Protein AF-A0A964AK92-F1 (afdb_monomer)

Sequence (117 aa):
MATLPTWIVIADARRAFVYSTDMEELLHERDFEPADGAPERFAAQLAAALGKAEDDGALRRLVIAAKEPFLAVLQAAMPPHLRRRIARVMPEDLCAVPEHALLARVHQALDDGAAAA

Mean predicted aligned error: 7.6 Å

Structure (mmCIF, N/CA/C/O backbone):
data_AF-A0A964AK92-F1
#
_entry.id   AF-A0A964AK92-F1
#
loop_
_atom_site.group_PDB
_atom_site.id
_atom_site.type_symbol
_atom_site.label_atom_id
_atom_site.label_alt_id
_atom_site.label_comp_id
_atom_site.label_asym_id
_atom_site.label_entity_id
_atom_site.label_seq_id
_atom_site.pdbx_PDB_ins_code
_atom_site.Cartn_x
_atom_site.Cartn_y
_atom_site.Cartn_z
_atom_site.occupancy
_atom_site.B_iso_or_equiv
_atom_site.auth_seq_id
_atom_site.auth_comp_id
_atom_site.auth_asym_id
_atom_site.auth_atom_id
_atom_site.pdbx_PDB_model_num
ATOM 1 N N . MET A 1 1 ? -10.769 -14.163 18.011 1.00 44.59 1 MET A N 1
ATOM 2 C CA . MET A 1 1 ? -10.376 -12.742 18.142 1.00 44.59 1 MET A CA 1
ATOM 3 C C . MET A 1 1 ? -10.638 -12.107 16.793 1.00 44.59 1 MET A C 1
ATOM 5 O O . MET A 1 1 ? -10.160 -12.670 15.821 1.00 44.59 1 MET A O 1
ATOM 9 N N . ALA A 1 2 ? -11.442 -11.045 16.704 1.00 45.56 2 ALA A N 1
ATOM 10 C CA . ALA A 1 2 ? -11.669 -10.369 15.426 1.00 45.56 2 ALA A CA 1
ATOM 11 C C . ALA A 1 2 ? -10.333 -9.779 14.950 1.00 45.56 2 ALA A C 1
ATOM 13 O O . ALA A 1 2 ? -9.776 -8.890 15.598 1.00 45.56 2 ALA A O 1
ATOM 14 N N . THR A 1 3 ? -9.767 -10.353 13.892 1.00 55.94 3 THR A N 1
ATOM 15 C CA . THR A 1 3 ? -8.618 -9.796 13.181 1.00 55.94 3 THR A CA 1
ATOM 16 C C . THR A 1 3 ? -9.056 -8.466 12.587 1.00 55.94 3 THR A C 1
ATOM 18 O O . THR A 1 3 ? -9.989 -8.430 11.801 1.00 55.94 3 THR A O 1
ATOM 21 N N . LEU A 1 4 ? -8.436 -7.374 13.032 1.00 60.81 4 LEU A N 1
ATOM 22 C CA . LEU A 1 4 ? -8.734 -6.022 12.553 1.00 60.81 4 LEU A CA 1
ATOM 23 C C . LEU A 1 4 ? -8.391 -5.884 11.054 1.00 60.81 4 LEU A C 1
ATOM 25 O O . LEU A 1 4 ? -7.437 -6.535 10.608 1.00 60.81 4 LEU A O 1
ATOM 29 N N . PRO A 1 5 ? -9.063 -4.984 10.309 1.00 69.38 5 PRO A N 1
ATOM 30 C CA . PRO A 1 5 ? -8.814 -4.792 8.884 1.00 69.38 5 PRO A CA 1
ATOM 31 C C . PRO A 1 5 ? -7.380 -4.340 8.647 1.00 69.38 5 PRO A C 1
ATOM 33 O O . PRO A 1 5 ? -6.949 -3.274 9.109 1.00 69.38 5 PRO A O 1
ATOM 36 N N . THR A 1 6 ? -6.639 -5.143 7.894 1.00 74.12 6 THR A N 1
ATOM 37 C CA . THR A 1 6 ? -5.361 -4.745 7.318 1.00 74.12 6 THR A CA 1
ATOM 38 C C . THR A 1 6 ? -5.603 -4.406 5.861 1.00 74.12 6 THR A C 1
ATOM 40 O O . THR A 1 6 ? -6.195 -5.203 5.137 1.00 74.12 6 THR A O 1
ATOM 43 N N . TRP A 1 7 ? -5.158 -3.227 5.431 1.00 81.06 7 TRP A N 1
ATOM 44 C CA . TRP A 1 7 ? -5.144 -2.911 4.011 1.00 81.06 7 TRP A CA 1
ATOM 45 C C . TRP A 1 7 ? -3.769 -3.176 3.427 1.00 81.06 7 TRP A C 1
ATOM 47 O O . TRP A 1 7 ? -2.736 -2.860 4.027 1.00 81.06 7 TRP A O 1
ATOM 57 N N . ILE A 1 8 ? -3.777 -3.726 2.227 1.00 78.50 8 ILE A N 1
ATOM 58 C CA . ILE A 1 8 ? -2.604 -4.087 1.456 1.00 78.50 8 ILE A CA 1
ATOM 59 C C . ILE A 1 8 ? -2.639 -3.233 0.201 1.00 78.50 8 ILE A C 1
ATOM 61 O O . ILE A 1 8 ? -3.538 -3.362 -0.622 1.00 78.50 8 ILE A O 1
ATOM 65 N N . VAL A 1 9 ? -1.667 -2.347 0.069 1.00 81.06 9 VAL A N 1
ATOM 66 C CA . VAL A 1 9 ? -1.522 -1.467 -1.084 1.00 81.06 9 VAL A CA 1
ATOM 67 C C . VAL A 1 9 ? -0.368 -1.970 -1.916 1.00 81.06 9 VAL A C 1
ATOM 69 O O . VAL A 1 9 ? 0.756 -2.075 -1.429 1.00 81.06 9 VAL A O 1
ATOM 72 N N . ILE A 1 10 ? -0.646 -2.267 -3.174 1.00 81.00 10 ILE A N 1
ATOM 73 C CA . ILE A 1 10 ? 0.324 -2.793 -4.122 1.00 81.00 10 ILE A CA 1
ATOM 74 C C . ILE A 1 10 ? 0.356 -1.854 -5.296 1.00 81.00 10 ILE A C 1
ATOM 76 O O . ILE A 1 10 ? -0.617 -1.762 -6.029 1.00 81.00 10 ILE A O 1
ATOM 80 N N . ALA A 1 11 ? 1.441 -1.112 -5.440 1.00 78.25 11 ALA A N 1
ATOM 81 C CA . ALA A 1 11 ? 1.483 -0.018 -6.388 1.00 78.25 11 ALA A CA 1
ATOM 82 C C . ALA A 1 11 ? 2.809 0.035 -7.140 1.00 78.25 11 ALA A C 1
ATOM 84 O O . ALA A 1 11 ? 3.887 -0.155 -6.575 1.00 78.25 11 ALA A O 1
ATOM 85 N N . ASP A 1 12 ? 2.713 0.348 -8.424 1.00 77.12 12 ASP A N 1
ATOM 86 C CA . ASP A 1 12 ? 3.821 0.741 -9.277 1.00 77.12 12 ASP A CA 1
ATOM 87 C C . ASP A 1 12 ? 3.591 2.176 -9.801 1.00 77.12 12 ASP A C 1
ATOM 89 O O . ASP A 1 12 ? 2.657 2.867 -9.398 1.00 77.12 12 ASP A O 1
ATOM 93 N N . ALA A 1 13 ? 4.463 2.670 -10.682 1.00 70.12 13 ALA A N 1
ATOM 94 C CA . ALA A 1 13 ? 4.335 4.023 -11.234 1.00 70.12 13 ALA A CA 1
ATOM 95 C C . ALA A 1 13 ? 3.141 4.208 -12.204 1.00 70.12 13 ALA A C 1
ATOM 97 O O . ALA A 1 13 ? 2.931 5.309 -12.710 1.00 70.12 13 ALA A O 1
ATOM 98 N N . ARG A 1 14 ? 2.407 3.140 -12.522 1.00 73.62 14 ARG A N 1
ATOM 99 C CA . ARG A 1 14 ? 1.362 3.052 -13.552 1.00 73.62 14 ARG A CA 1
ATOM 100 C C . ARG A 1 14 ? 0.016 2.587 -13.002 1.00 73.62 14 ARG A C 1
ATOM 102 O O . ARG A 1 14 ? -0.994 2.907 -13.615 1.00 73.62 14 ARG A O 1
ATOM 109 N N . ARG A 1 15 ? 0.001 1.825 -11.910 1.00 76.75 15 ARG A N 1
ATOM 110 C CA . ARG A 1 15 ? -1.206 1.248 -11.311 1.00 76.75 15 ARG A CA 1
ATOM 111 C C . ARG A 1 15 ? -1.044 1.001 -9.822 1.00 76.75 15 ARG A C 1
ATOM 113 O O . ARG A 1 15 ? 0.067 0.836 -9.323 1.00 76.75 15 ARG A O 1
ATOM 120 N N . ALA A 1 16 ? -2.165 0.958 -9.116 1.00 77.25 16 ALA A N 1
ATOM 121 C CA . ALA A 1 16 ? -2.220 0.592 -7.712 1.00 77.25 16 ALA A CA 1
ATOM 122 C C . ALA A 1 16 ? -3.429 -0.302 -7.462 1.00 77.25 16 ALA A C 1
ATOM 124 O O . ALA A 1 16 ? -4.514 -0.012 -7.942 1.00 77.25 16 ALA A O 1
ATOM 125 N N . PHE A 1 17 ? -3.233 -1.345 -6.672 1.00 77.88 17 PHE A N 1
ATOM 126 C CA . PHE A 1 17 ? -4.250 -2.252 -6.175 1.00 77.88 17 PHE A CA 1
ATOM 127 C C . PHE A 1 17 ? -4.343 -2.093 -4.663 1.00 77.88 17 PHE A C 1
ATOM 129 O O . PHE A 1 17 ? -3.323 -1.967 -3.979 1.00 77.88 17 PHE A O 1
ATOM 136 N N . VAL A 1 18 ? -5.562 -2.085 -4.130 1.00 78.12 18 VAL A N 1
ATOM 137 C CA . VAL A 1 18 ? -5.807 -1.937 -2.696 1.00 78.12 18 VAL A CA 1
ATOM 138 C C . VAL A 1 18 ? -6.706 -3.071 -2.235 1.00 78.12 18 VAL A C 1
ATOM 140 O O . VAL A 1 18 ? -7.812 -3.243 -2.732 1.00 78.12 18 VAL A O 1
ATOM 143 N N . TYR A 1 19 ? -6.235 -3.838 -1.264 1.00 75.12 19 TYR A N 1
ATOM 144 C CA . TYR A 1 19 ? -6.930 -5.005 -0.738 1.00 75.12 19 TYR A CA 1
ATOM 145 C C . TYR A 1 19 ? -7.227 -4.804 0.741 1.00 75.12 19 TYR A C 1
ATOM 147 O O . TYR A 1 19 ? -6.403 -4.226 1.443 1.00 75.12 19 TYR A O 1
ATOM 155 N N . SER A 1 20 ? -8.377 -5.272 1.224 1.00 73.38 20 SER A N 1
ATOM 156 C CA . SER A 1 20 ? -8.759 -5.217 2.641 1.00 73.38 20 SER A CA 1
ATOM 157 C C . SER A 1 20 ? -8.987 -6.629 3.167 1.00 73.38 20 SER A C 1
ATOM 159 O O . SER A 1 20 ? -9.627 -7.437 2.502 1.00 73.38 20 SER A O 1
ATOM 161 N N . THR A 1 21 ? -8.470 -6.936 4.358 1.00 70.06 21 THR A N 1
ATOM 162 C CA . THR A 1 21 ? -8.603 -8.265 4.978 1.00 70.06 21 THR A CA 1
ATOM 163 C C . THR A 1 21 ? -9.799 -8.394 5.928 1.00 70.06 21 THR A C 1
ATOM 165 O O . THR A 1 21 ? -9.844 -9.347 6.707 1.00 70.06 21 THR A O 1
ATOM 168 N N . ASP A 1 22 ? -10.752 -7.453 5.923 1.00 60.94 22 ASP A N 1
ATOM 169 C CA . ASP A 1 22 ? -11.959 -7.573 6.750 1.00 60.94 22 ASP A CA 1
ATOM 170 C C . ASP A 1 22 ? -12.993 -8.494 6.078 1.00 60.94 22 ASP A C 1
ATOM 172 O O . ASP A 1 22 ? -13.749 -8.115 5.188 1.00 60.94 22 ASP A O 1
ATOM 176 N N . MET A 1 23 ? -13.002 -9.727 6.570 1.00 47.22 23 MET A N 1
ATOM 177 C CA . MET A 1 23 ? -14.078 -10.717 6.533 1.00 47.22 23 MET A CA 1
ATOM 178 C C . MET A 1 23 ? -14.367 -11.549 5.279 1.00 47.22 23 MET A C 1
ATOM 180 O O . MET A 1 23 ? -14.871 -12.642 5.505 1.00 47.22 23 MET A O 1
ATOM 184 N N . GLU A 1 24 ? -14.060 -11.186 4.029 1.00 45.75 24 GLU A N 1
ATOM 185 C CA . GLU A 1 24 ? -14.583 -12.023 2.916 1.00 45.75 24 GLU A CA 1
ATOM 186 C C . GLU A 1 24 ? -13.911 -11.848 1.536 1.00 45.75 24 GLU A C 1
ATOM 188 O O . GLU A 1 24 ? -14.601 -11.669 0.542 1.00 45.75 24 GLU A O 1
ATOM 193 N N . GLU A 1 25 ? -12.571 -11.898 1.445 1.00 45.91 25 GLU A N 1
ATOM 194 C CA . GLU A 1 25 ? -11.841 -12.037 0.155 1.00 45.91 25 GLU A CA 1
ATOM 195 C C . GLU A 1 25 ? -12.265 -11.057 -0.969 1.00 45.91 25 GLU A C 1
ATOM 197 O O . GLU A 1 25 ? -12.077 -11.325 -2.150 1.00 45.91 25 GLU A O 1
ATOM 202 N N . LEU A 1 26 ? -12.837 -9.896 -0.636 1.00 43.62 26 LEU A N 1
ATOM 203 C CA . LEU A 1 26 ? -13.278 -8.926 -1.633 1.00 43.62 26 LEU A CA 1
ATOM 204 C C . LEU A 1 26 ? -12.174 -7.905 -1.859 1.00 43.62 26 LEU A C 1
ATOM 206 O O . LEU A 1 26 ? -12.055 -6.881 -1.179 1.00 43.62 26 LEU A O 1
ATOM 210 N N . LEU A 1 27 ? -11.345 -8.217 -2.851 1.00 51.19 27 LEU A N 1
ATOM 211 C CA . LEU A 1 27 ? -10.401 -7.282 -3.429 1.00 51.19 27 LEU A CA 1
ATOM 212 C C . LEU A 1 27 ? -11.182 -6.159 -4.110 1.00 51.19 27 LEU A C 1
ATOM 214 O O . LEU A 1 27 ? -11.726 -6.315 -5.202 1.00 51.19 27 LEU A O 1
ATOM 218 N N . HIS A 1 28 ? -11.241 -4.997 -3.467 1.00 49.97 28 HIS A N 1
ATOM 219 C CA . HIS A 1 28 ? -11.663 -3.782 -4.147 1.00 49.97 28 HIS A CA 1
ATOM 220 C C . HIS A 1 28 ? -10.509 -3.274 -5.009 1.00 49.97 28 HIS A C 1
ATOM 222 O O . HIS A 1 28 ? -9.821 -2.315 -4.661 1.00 49.97 28 HIS A O 1
ATOM 228 N N . GLU A 1 29 ? -10.320 -3.927 -6.156 1.00 55.81 29 GLU A N 1
ATOM 229 C CA . GLU A 1 29 ? -9.491 -3.417 -7.240 1.00 55.81 29 GLU A CA 1
ATOM 230 C C . GLU A 1 29 ? -10.002 -2.023 -7.621 1.00 55.81 29 GLU A C 1
ATOM 232 O O . GLU A 1 29 ? -11.057 -1.841 -8.231 1.00 55.81 29 GLU A O 1
ATOM 237 N N . ARG A 1 30 ? -9.272 -1.002 -7.178 1.00 58.03 30 ARG A N 1
ATOM 238 C CA . ARG A 1 30 ? -9.384 0.341 -7.728 1.00 58.03 30 ARG A CA 1
ATOM 239 C C . ARG A 1 30 ? -8.143 0.547 -8.555 1.00 58.03 30 ARG A C 1
ATOM 241 O O . ARG A 1 30 ? -7.131 0.952 -8.001 1.00 58.03 30 ARG A O 1
ATOM 248 N N . ASP A 1 31 ? -8.244 0.283 -9.850 1.00 60.62 31 ASP A N 1
ATOM 249 C CA . ASP A 1 31 ? -7.226 0.724 -10.790 1.00 60.62 31 ASP A CA 1
ATOM 250 C C . ASP A 1 31 ? -7.133 2.245 -10.713 1.00 60.62 31 ASP A C 1
ATOM 252 O O . ASP A 1 31 ? -8.036 2.989 -11.105 1.00 60.62 31 ASP A O 1
ATOM 256 N N . PHE A 1 32 ? -6.032 2.714 -10.145 1.00 62.69 32 PHE A N 1
ATOM 257 C CA . PHE A 1 32 ? -5.632 4.094 -10.293 1.00 62.69 32 PHE A CA 1
ATOM 258 C C . PHE A 1 32 ? -4.657 4.135 -11.467 1.00 62.69 32 PHE A C 1
ATOM 260 O O . PHE A 1 32 ? -3.573 3.571 -11.374 1.00 62.69 32 PHE A O 1
ATOM 267 N N . GLU A 1 33 ? -5.006 4.824 -12.548 1.00 64.50 33 GLU A N 1
ATOM 268 C CA . GLU A 1 33 ? -4.058 5.144 -13.616 1.00 64.50 33 GLU A CA 1
ATOM 269 C C . GLU A 1 33 ? -3.557 6.587 -13.436 1.00 64.50 33 GLU A C 1
ATOM 271 O O . GLU A 1 33 ? -4.345 7.484 -13.108 1.00 64.50 33 GLU A O 1
ATOM 276 N N . PRO A 1 34 ? -2.257 6.867 -13.631 1.00 63.94 34 PRO A N 1
ATOM 277 C CA . PRO A 1 34 ? -1.748 8.224 -13.539 1.00 63.94 34 PRO A CA 1
ATOM 278 C C . PRO A 1 34 ? -2.308 9.052 -14.700 1.00 63.94 34 PRO A C 1
ATOM 280 O O . PRO A 1 34 ? -1.926 8.846 -15.849 1.00 63.94 34 PRO A O 1
ATOM 283 N N . ALA A 1 35 ? -3.155 10.037 -14.393 1.00 61.88 35 ALA A N 1
ATOM 284 C CA . ALA A 1 35 ? -3.796 10.893 -15.398 1.00 61.88 35 ALA A CA 1
ATOM 285 C C . ALA A 1 35 ? -2.807 11.569 -16.377 1.00 61.88 35 ALA A C 1
ATOM 287 O O . ALA A 1 35 ? -3.160 11.817 -17.523 1.00 61.88 35 ALA A O 1
ATOM 288 N N . ASP A 1 36 ? -1.565 11.819 -15.939 1.00 66.31 36 ASP A N 1
ATOM 289 C CA . ASP A 1 36 ? -0.516 12.486 -16.729 1.00 66.31 36 ASP A CA 1
ATOM 290 C C . ASP A 1 36 ? 0.827 11.724 -16.741 1.00 66.31 36 ASP A C 1
ATOM 292 O O . ASP A 1 36 ? 1.860 12.285 -17.104 1.00 66.31 36 ASP A O 1
ATOM 296 N N . GLY A 1 37 ? 0.869 10.475 -16.257 1.00 64.81 37 GLY A N 1
ATOM 297 C CA . GLY A 1 37 ? 2.129 9.733 -16.074 1.00 64.81 37 GLY A CA 1
ATOM 298 C C . GLY A 1 37 ? 3.065 10.281 -14.979 1.00 64.81 37 GLY A C 1
ATOM 299 O O . GLY A 1 37 ? 4.191 9.806 -14.853 1.00 64.81 37 GLY A O 1
ATOM 300 N N . ALA A 1 38 ? 2.620 11.267 -14.188 1.00 79.56 38 ALA A N 1
ATOM 301 C CA . ALA A 1 38 ? 3.401 11.867 -13.105 1.00 79.56 38 ALA A CA 1
ATOM 302 C C . ALA A 1 38 ? 3.291 11.039 -11.803 1.00 79.56 38 ALA A C 1
ATOM 304 O O . ALA A 1 38 ? 2.218 11.032 -11.179 1.00 79.56 38 ALA A O 1
ATOM 305 N N . PRO A 1 39 ? 4.371 10.371 -11.353 1.00 77.25 39 PRO A N 1
ATOM 306 C CA . PRO A 1 39 ? 4.338 9.497 -10.180 1.00 77.25 39 PRO A CA 1
ATOM 307 C C . PRO A 1 39 ? 4.013 10.249 -8.881 1.00 77.25 39 PRO A C 1
ATOM 309 O O . PRO A 1 39 ? 3.403 9.680 -7.982 1.00 77.25 39 PRO A O 1
ATOM 312 N N . GLU A 1 40 ? 4.343 11.536 -8.777 1.00 82.69 40 GLU A N 1
ATOM 313 C CA . GLU A 1 40 ? 4.056 12.366 -7.602 1.00 82.69 40 GLU A CA 1
ATOM 314 C C . GLU A 1 40 ? 2.562 12.644 -7.442 1.00 82.69 40 GLU A C 1
ATOM 316 O O . GLU A 1 40 ? 2.020 12.551 -6.340 1.00 82.69 40 GLU A O 1
ATOM 321 N N . ARG A 1 41 ? 1.872 12.957 -8.546 1.00 82.25 41 ARG A N 1
ATOM 322 C CA . ARG A 1 41 ? 0.414 13.159 -8.531 1.00 82.25 41 ARG A CA 1
ATOM 323 C C . ARG A 1 41 ? -0.297 11.860 -8.194 1.00 82.25 41 ARG A C 1
ATOM 325 O O . ARG A 1 41 ? -1.241 11.866 -7.408 1.00 82.25 41 ARG A O 1
ATOM 332 N N . PHE A 1 42 ? 0.189 10.763 -8.764 1.00 82.62 42 PHE A N 1
ATOM 333 C CA . PHE A 1 42 ? -0.333 9.434 -8.505 1.00 82.62 42 PHE A CA 1
ATOM 334 C C . PHE A 1 42 ? -0.203 9.045 -7.027 1.00 82.62 42 PHE A C 1
ATOM 336 O O . PHE A 1 42 ? -1.189 8.714 -6.370 1.00 82.62 42 PHE A O 1
ATOM 343 N N . ALA A 1 43 ? 0.998 9.204 -6.472 1.00 85.31 43 ALA A N 1
ATOM 344 C CA . ALA A 1 43 ? 1.277 9.010 -5.058 1.00 85.31 43 ALA A CA 1
ATOM 345 C C . ALA A 1 43 ? 0.383 9.872 -4.152 1.00 85.31 43 ALA A C 1
ATOM 347 O O . ALA A 1 43 ? -0.133 9.374 -3.153 1.00 85.31 43 ALA A O 1
ATOM 348 N N . ALA A 1 44 ? 0.164 11.143 -4.502 1.00 85.50 44 ALA A N 1
ATOM 349 C CA . ALA A 1 44 ? -0.702 12.040 -3.741 1.00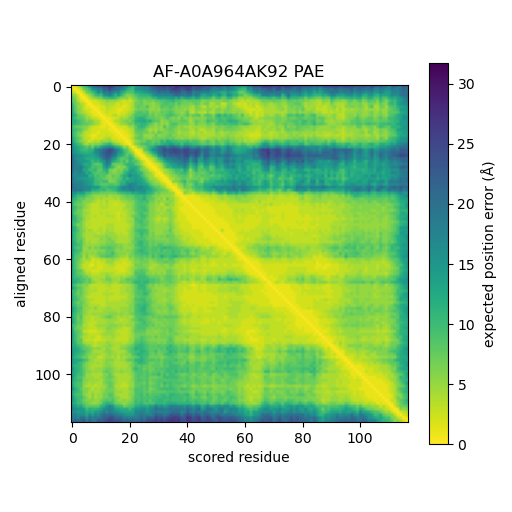 85.50 44 ALA A CA 1
ATOM 350 C C . ALA A 1 44 ? -2.175 11.603 -3.758 1.00 85.50 44 ALA A C 1
ATOM 352 O O . ALA A 1 44 ? -2.834 11.638 -2.719 1.00 85.50 44 ALA A O 1
ATOM 353 N N . GLN A 1 45 ? -2.691 11.156 -4.907 1.00 84.00 45 GLN A N 1
ATOM 354 C CA . GLN A 1 45 ? -4.057 10.633 -5.015 1.00 84.00 45 GLN A CA 1
ATOM 355 C C . GLN A 1 45 ? -4.241 9.360 -4.186 1.00 84.00 45 GLN A C 1
ATOM 357 O O . GLN A 1 45 ? -5.217 9.247 -3.440 1.00 84.00 45 GLN A O 1
ATOM 362 N N . LEU A 1 46 ? -3.280 8.435 -4.263 1.00 83.62 46 LEU A N 1
ATOM 363 C CA . LEU A 1 46 ? -3.296 7.204 -3.478 1.00 83.62 46 LEU A CA 1
ATOM 364 C C . LEU A 1 46 ? -3.220 7.503 -1.975 1.00 83.62 46 LEU A C 1
ATOM 366 O O . LEU A 1 46 ? -4.017 6.981 -1.198 1.00 83.62 46 LEU A O 1
ATOM 370 N N . ALA A 1 47 ? -2.324 8.402 -1.561 1.00 87.12 47 ALA A N 1
ATOM 371 C CA . ALA A 1 47 ? -2.211 8.837 -0.172 1.00 87.12 47 ALA A CA 1
ATOM 372 C C . ALA A 1 47 ? -3.507 9.482 0.348 1.00 87.12 47 ALA A C 1
ATOM 374 O O . ALA A 1 47 ? -3.910 9.206 1.476 1.00 87.12 47 ALA A O 1
ATOM 375 N N . ALA A 1 48 ? -4.186 10.294 -0.467 1.00 86.38 48 ALA A N 1
ATOM 376 C CA . ALA A 1 48 ? -5.465 10.900 -0.101 1.00 86.38 48 ALA A CA 1
ATOM 377 C C . ALA A 1 48 ? -6.585 9.856 0.049 1.00 86.38 48 ALA A C 1
ATOM 379 O O . ALA A 1 48 ? -7.376 9.935 0.989 1.00 86.38 48 ALA A O 1
ATOM 380 N N . ALA A 1 49 ? -6.641 8.858 -0.840 1.00 83.31 49 ALA A N 1
ATOM 381 C CA . ALA A 1 49 ? -7.607 7.765 -0.744 1.00 83.31 49 ALA A CA 1
ATOM 382 C C . ALA A 1 49 ? -7.400 6.927 0.529 1.00 83.31 49 ALA A C 1
ATOM 384 O O . ALA A 1 49 ? -8.368 6.595 1.212 1.00 83.31 49 ALA A O 1
ATOM 385 N N . LEU A 1 50 ? -6.142 6.636 0.874 1.00 84.19 50 LEU A N 1
ATOM 386 C CA . LEU A 1 50 ? -5.789 5.917 2.100 1.00 84.19 50 LEU A CA 1
ATOM 387 C C . LEU A 1 50 ? -6.069 6.739 3.360 1.00 84.19 50 LEU A C 1
ATOM 389 O O . LEU A 1 50 ? -6.576 6.191 4.332 1.00 84.19 50 LEU A O 1
ATOM 393 N N . GLY A 1 51 ? -5.787 8.044 3.332 1.00 84.25 51 GLY A N 1
ATOM 394 C CA . GLY A 1 51 ? -6.127 8.953 4.427 1.00 84.25 51 GLY A CA 1
ATOM 395 C C . GLY A 1 51 ? -7.632 8.979 4.689 1.00 84.25 51 GLY A C 1
ATOM 396 O O . GLY A 1 51 ? -8.055 8.813 5.825 1.00 84.25 51 GLY A O 1
ATOM 397 N N . LYS A 1 52 ? -8.449 9.050 3.631 1.00 84.12 52 LYS A N 1
ATOM 398 C CA . LYS A 1 52 ? -9.909 8.970 3.765 1.00 84.12 52 LYS A CA 1
ATOM 399 C C . LYS A 1 52 ? -10.370 7.647 4.389 1.00 84.12 52 LYS A C 1
ATOM 401 O O . LYS A 1 52 ? -11.229 7.656 5.260 1.00 84.12 52 LYS A O 1
ATOM 406 N N . ALA A 1 53 ? -9.782 6.522 3.981 1.00 79.88 53 ALA A N 1
ATOM 407 C CA . ALA A 1 53 ? -10.091 5.222 4.577 1.00 79.88 53 ALA A CA 1
ATOM 408 C C . ALA A 1 53 ? -9.668 5.123 6.056 1.00 79.88 53 ALA A C 1
ATOM 410 O O . ALA A 1 53 ? -10.328 4.439 6.840 1.00 79.88 53 ALA A O 1
ATOM 411 N N . GLU A 1 54 ? -8.582 5.795 6.450 1.00 83.19 54 GLU A N 1
ATOM 412 C CA . GLU A 1 54 ? -8.191 5.930 7.858 1.00 83.19 54 GLU A CA 1
ATOM 413 C C . GLU A 1 54 ? -9.200 6.761 8.647 1.00 83.19 54 GLU A C 1
ATOM 415 O O . GLU A 1 54 ? -9.632 6.326 9.716 1.00 83.19 54 GLU A O 1
ATOM 420 N N . ASP A 1 55 ? -9.604 7.911 8.110 1.00 83.25 55 ASP A N 1
ATOM 421 C CA . ASP A 1 55 ? -10.571 8.810 8.744 1.00 83.25 55 ASP A CA 1
ATOM 422 C C . ASP A 1 55 ? -11.939 8.133 8.934 1.00 83.25 55 ASP A C 1
ATOM 424 O O . ASP A 1 55 ? -12.567 8.282 9.983 1.00 83.25 55 ASP A O 1
ATOM 428 N N . ASP A 1 56 ? -12.358 7.315 7.963 1.00 80.69 56 ASP A N 1
ATOM 429 C CA . ASP A 1 56 ? -13.590 6.518 8.017 1.00 80.69 56 ASP A CA 1
ATOM 430 C C . ASP A 1 56 ? -13.478 5.307 8.977 1.00 80.69 56 ASP A C 1
ATOM 432 O O . ASP A 1 56 ? -14.440 4.563 9.176 1.00 80.69 56 ASP A O 1
ATOM 436 N N . GLY A 1 57 ? -12.306 5.081 9.586 1.00 76.69 57 GLY A N 1
ATOM 437 C CA . GLY A 1 57 ? -12.045 3.969 10.504 1.00 76.69 57 GLY A CA 1
ATOM 438 C C . GLY A 1 57 ? -11.917 2.601 9.825 1.00 76.69 57 GLY A C 1
ATOM 439 O O . GLY A 1 57 ? -11.802 1.589 10.519 1.00 76.69 57 GLY A O 1
ATOM 440 N N . ALA A 1 58 ? -11.902 2.564 8.491 1.00 75.50 58 ALA A N 1
ATOM 441 C CA . ALA A 1 58 ? -11.783 1.351 7.683 1.00 75.50 58 ALA A CA 1
ATOM 442 C C . ALA A 1 58 ? -10.331 0.851 7.564 1.00 75.50 58 ALA A C 1
ATOM 444 O O . ALA A 1 58 ? -10.103 -0.315 7.243 1.00 75.50 58 ALA A O 1
ATOM 445 N N . LEU A 1 59 ? -9.346 1.713 7.845 1.00 77.06 59 LEU A N 1
ATOM 446 C CA . LEU A 1 59 ? -7.917 1.398 7.820 1.00 77.06 59 LEU A CA 1
ATOM 447 C C . LEU A 1 59 ? -7.314 1.434 9.234 1.00 77.06 59 LEU A C 1
ATOM 449 O O . LEU A 1 59 ? -7.124 2.496 9.826 1.00 77.06 59 LEU A O 1
ATOM 453 N N . ARG A 1 60 ? -6.912 0.270 9.758 1.00 78.31 60 ARG A N 1
ATOM 454 C CA . ARG A 1 60 ? -6.169 0.163 11.032 1.00 78.31 60 ARG A CA 1
ATOM 455 C C . ARG A 1 60 ? -4.673 -0.056 10.838 1.00 78.31 60 ARG A C 1
ATOM 457 O O . ARG A 1 60 ? -3.875 0.425 11.648 1.00 78.31 60 ARG A O 1
ATOM 464 N N . ARG A 1 61 ? -4.307 -0.816 9.807 1.00 82.88 61 ARG A N 1
ATOM 465 C CA . ARG A 1 61 ? -2.938 -1.230 9.499 1.00 82.88 61 ARG A CA 1
ATOM 466 C C . ARG A 1 61 ? -2.725 -1.210 7.991 1.00 82.88 61 ARG A C 1
ATOM 468 O O . ARG A 1 61 ? -3.614 -1.614 7.249 1.00 82.88 61 ARG A O 1
ATOM 4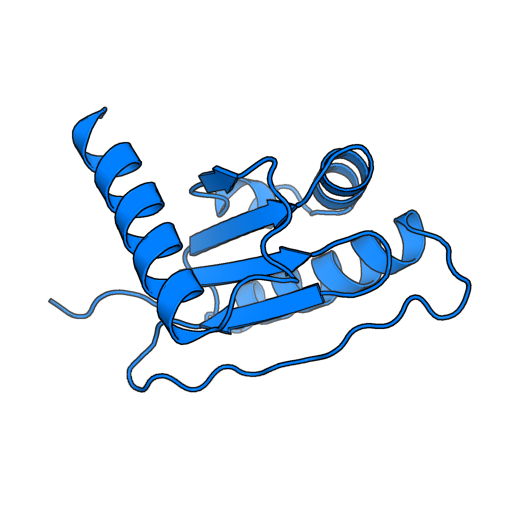75 N N . LEU A 1 62 ? -1.546 -0.769 7.570 1.00 85.19 62 LEU A N 1
ATOM 476 C CA . LEU A 1 62 ? -1.181 -0.617 6.170 1.00 85.19 62 LEU A CA 1
ATOM 477 C C . LEU A 1 62 ? 0.057 -1.459 5.837 1.00 85.19 62 LEU A C 1
ATOM 479 O O . LEU A 1 62 ? 1.077 -1.382 6.526 1.00 85.19 62 LEU A O 1
ATOM 483 N N . VAL A 1 63 ? -0.029 -2.247 4.772 1.00 86.06 63 VAL A N 1
ATOM 484 C CA . VAL A 1 63 ? 1.109 -2.914 4.129 1.00 86.06 63 VAL A CA 1
ATOM 485 C C . VAL A 1 63 ? 1.294 -2.288 2.757 1.00 86.06 63 VAL A C 1
ATOM 487 O O . VAL A 1 63 ? 0.324 -2.155 2.021 1.00 86.06 63 VAL A O 1
ATOM 490 N N . ILE A 1 64 ? 2.519 -1.892 2.415 1.00 87.94 64 ILE A N 1
ATOM 491 C CA . ILE A 1 64 ? 2.830 -1.288 1.114 1.00 87.94 64 ILE A CA 1
ATOM 492 C C . ILE A 1 64 ? 3.805 -2.192 0.371 1.00 87.94 64 ILE A C 1
ATOM 494 O O . ILE A 1 64 ? 4.902 -2.426 0.870 1.00 87.94 64 ILE A O 1
ATOM 498 N N . ALA A 1 65 ? 3.438 -2.641 -0.826 1.00 88.00 65 ALA A N 1
ATOM 499 C CA . ALA A 1 65 ? 4.337 -3.290 -1.770 1.00 88.00 65 ALA A CA 1
ATOM 500 C C . ALA A 1 65 ? 4.534 -2.394 -2.996 1.00 88.00 65 ALA A C 1
ATOM 502 O O . ALA A 1 65 ? 3.598 -2.161 -3.760 1.00 88.00 65 ALA A O 1
ATOM 503 N N . ALA A 1 66 ? 5.736 -1.846 -3.149 1.00 86.56 66 ALA A N 1
ATOM 504 C CA . ALA A 1 66 ? 6.070 -0.961 -4.256 1.00 86.56 66 ALA A CA 1
ATOM 505 C C . ALA A 1 66 ? 7.579 -0.948 -4.509 1.00 86.56 66 ALA A C 1
ATOM 507 O O . ALA A 1 66 ? 8.376 -0.947 -3.570 1.00 86.56 66 ALA A O 1
ATOM 508 N N . LYS A 1 67 ? 7.980 -0.858 -5.781 1.00 85.38 67 LYS A N 1
ATOM 509 C CA . LYS A 1 67 ? 9.385 -0.643 -6.160 1.00 85.38 67 LYS A CA 1
ATOM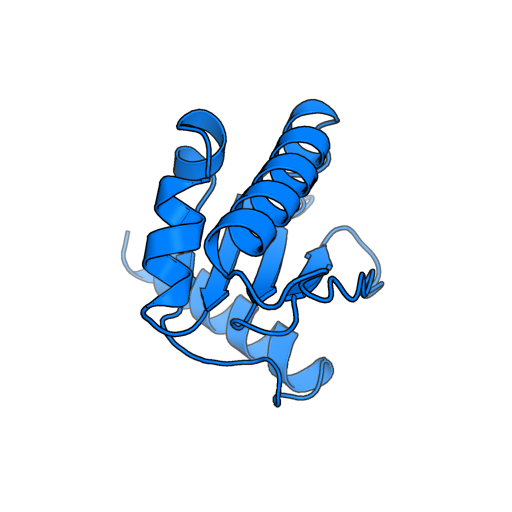 510 C C . LYS A 1 67 ? 9.820 0.806 -5.938 1.00 85.38 67 LYS A C 1
ATOM 512 O O . LYS A 1 67 ? 9.030 1.750 -6.025 1.00 85.38 67 LYS A O 1
ATOM 517 N N . GLU A 1 68 ? 11.118 0.993 -5.735 1.00 82.00 68 GLU A N 1
ATOM 518 C CA . GLU A 1 68 ? 11.753 2.300 -5.897 1.00 82.00 68 GLU A CA 1
ATOM 519 C C . GLU A 1 68 ? 11.769 2.726 -7.382 1.00 82.00 68 GLU A C 1
ATOM 521 O O . GLU A 1 68 ? 11.806 1.865 -8.265 1.00 82.00 68 GLU A O 1
ATOM 526 N N . PRO A 1 69 ? 11.730 4.037 -7.694 1.00 85.31 69 PRO A N 1
ATOM 527 C CA . PRO A 1 69 ? 11.677 5.178 -6.771 1.00 85.31 69 PRO A CA 1
ATOM 528 C C . PRO A 1 69 ? 10.262 5.503 -6.262 1.00 85.31 69 PRO A C 1
ATOM 530 O O . PRO A 1 69 ? 10.103 6.357 -5.392 1.00 85.31 69 PRO A O 1
ATOM 533 N N . PHE A 1 70 ? 9.229 4.834 -6.783 1.00 85.06 70 PHE A N 1
ATOM 534 C CA . PHE A 1 70 ? 7.832 5.165 -6.499 1.00 85.06 70 PHE A CA 1
ATOM 535 C C . PHE A 1 70 ? 7.484 5.067 -5.009 1.00 85.06 70 PHE A C 1
ATOM 537 O O . PHE A 1 70 ? 6.809 5.945 -4.477 1.00 85.06 70 PHE A O 1
ATOM 544 N N . LEU A 1 71 ? 8.012 4.061 -4.310 1.00 86.88 71 LEU A N 1
ATOM 545 C CA . LEU A 1 71 ? 7.842 3.918 -2.865 1.00 86.88 71 LEU A CA 1
ATOM 546 C C . LEU A 1 71 ? 8.254 5.181 -2.086 1.00 86.88 71 LEU A C 1
ATOM 548 O O . LEU A 1 71 ? 7.533 5.602 -1.181 1.00 86.88 71 LEU A O 1
ATOM 552 N N . ALA A 1 72 ? 9.379 5.807 -2.445 1.00 87.44 72 ALA A N 1
ATOM 553 C CA . ALA A 1 72 ? 9.858 7.017 -1.777 1.00 87.44 72 ALA A CA 1
ATOM 554 C C . ALA A 1 72 ? 8.913 8.203 -2.026 1.00 87.44 72 ALA A C 1
ATOM 556 O O . ALA A 1 72 ? 8.588 8.954 -1.106 1.00 87.44 72 ALA A O 1
ATOM 557 N N . VAL A 1 73 ? 8.420 8.328 -3.261 1.00 89.25 73 VAL A N 1
ATOM 558 C CA . VAL A 1 73 ? 7.444 9.353 -3.654 1.00 89.25 73 VAL A CA 1
ATOM 559 C C . VAL A 1 73 ? 6.124 9.164 -2.903 1.00 89.25 73 VAL A C 1
ATOM 561 O O . VAL A 1 73 ? 5.578 10.119 -2.349 1.00 89.25 73 VAL A O 1
ATOM 564 N N . LEU A 1 74 ? 5.645 7.923 -2.809 1.00 86.69 74 LEU A N 1
ATOM 565 C CA . LEU A 1 74 ? 4.444 7.571 -2.062 1.00 86.69 74 LEU A CA 1
ATOM 566 C C . LEU A 1 74 ? 4.589 7.898 -0.572 1.00 86.69 74 LEU A C 1
ATOM 568 O O . LEU A 1 74 ? 3.735 8.576 -0.008 1.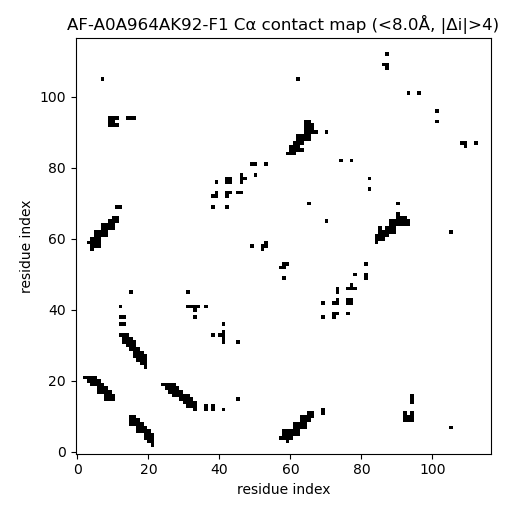00 86.69 74 LEU A O 1
ATOM 572 N N . GLN A 1 75 ? 5.690 7.497 0.063 1.00 87.69 75 GLN A N 1
ATOM 573 C CA . GLN A 1 75 ? 5.942 7.808 1.473 1.00 87.69 75 GLN A CA 1
ATOM 574 C C . GLN A 1 75 ? 6.059 9.313 1.745 1.00 87.69 75 GLN A C 1
ATOM 576 O O . GLN A 1 75 ? 5.623 9.777 2.803 1.00 87.69 75 GLN A O 1
ATOM 581 N 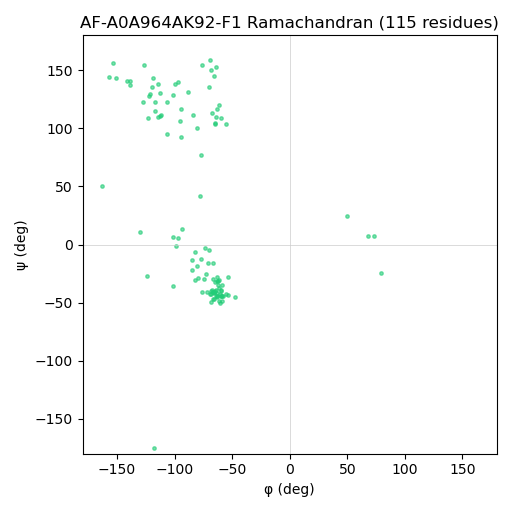N . ALA A 1 76 ? 6.625 10.078 0.807 1.00 88.75 76 ALA A N 1
ATOM 582 C CA . ALA A 1 76 ? 6.699 11.531 0.902 1.00 88.75 76 ALA A CA 1
ATOM 583 C C . ALA A 1 76 ? 5.310 12.184 0.810 1.00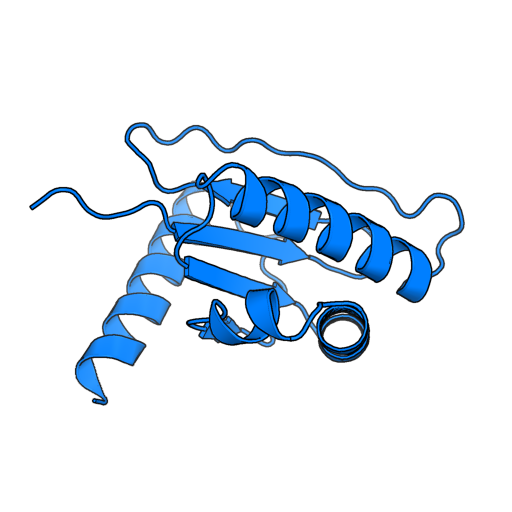 88.75 76 ALA A C 1
ATOM 585 O O . ALA A 1 76 ? 5.031 13.125 1.555 1.00 88.75 76 ALA A O 1
ATOM 586 N N . ALA A 1 77 ? 4.436 11.657 -0.052 1.00 89.56 77 ALA A N 1
ATOM 587 C CA . ALA A 1 77 ? 3.060 12.122 -0.206 1.00 89.56 77 ALA A CA 1
ATOM 588 C C . ALA A 1 77 ? 2.150 11.732 0.974 1.00 89.56 77 ALA A C 1
ATOM 590 O O . ALA A 1 77 ? 1.163 12.415 1.247 1.00 89.56 77 ALA A O 1
ATOM 591 N N . MET A 1 78 ? 2.473 10.654 1.697 1.00 90.25 78 MET A N 1
ATOM 592 C CA . MET A 1 78 ? 1.669 10.200 2.829 1.00 90.25 78 MET A CA 1
ATOM 593 C C . MET A 1 78 ? 1.767 11.143 4.037 1.00 90.25 78 MET A C 1
ATOM 595 O O . MET A 1 78 ? 2.871 11.514 4.465 1.00 90.25 78 MET A O 1
ATOM 599 N N . PRO A 1 79 ? 0.637 11.474 4.680 1.00 87.56 79 PRO A N 1
ATOM 600 C CA . PRO A 1 79 ? 0.657 12.253 5.905 1.00 87.56 79 PRO A CA 1
ATOM 601 C C . PRO A 1 79 ? 1.249 11.453 7.090 1.00 87.56 79 PRO A C 1
ATOM 603 O O . PRO A 1 79 ? 1.279 10.219 7.069 1.00 87.56 79 PRO A O 1
ATOM 606 N N . PRO A 1 80 ? 1.734 12.126 8.156 1.00 86.88 80 PRO A N 1
ATOM 607 C CA . PRO A 1 80 ? 2.434 11.460 9.261 1.00 86.88 80 PRO A CA 1
ATOM 608 C C . PRO A 1 80 ? 1.596 10.435 10.036 1.00 86.88 80 PRO A C 1
ATOM 610 O O . PRO A 1 80 ? 2.153 9.465 10.546 1.00 86.88 80 PRO A O 1
ATOM 613 N N . HIS A 1 81 ? 0.280 10.642 10.149 1.00 85.88 81 HIS A N 1
ATOM 614 C CA . HIS A 1 81 ? -0.626 9.695 10.808 1.00 85.88 81 HIS A CA 1
ATOM 615 C C . HIS A 1 81 ? -0.700 8.378 10.031 1.00 85.88 81 HIS A C 1
ATOM 617 O O . HIS A 1 81 ? -0.436 7.324 10.608 1.00 85.88 81 HIS A O 1
ATOM 623 N N . LEU A 1 82 ? -0.872 8.459 8.711 1.00 86.69 82 LEU A N 1
ATOM 624 C CA . LEU A 1 82 ? -0.924 7.298 7.832 1.00 86.69 82 LEU A CA 1
ATOM 625 C C . LEU A 1 82 ? 0.407 6.535 7.813 1.00 86.69 82 LEU A C 1
ATOM 627 O O . LEU A 1 82 ? 0.431 5.308 7.889 1.00 86.69 82 LEU A O 1
ATOM 631 N N . ARG A 1 83 ? 1.542 7.249 7.822 1.00 87.50 83 ARG A N 1
ATOM 632 C CA . ARG A 1 83 ? 2.872 6.620 7.914 1.00 87.50 83 ARG A CA 1
ATOM 633 C C . ARG A 1 83 ? 3.055 5.781 9.178 1.00 87.50 83 ARG A C 1
ATOM 635 O O . ARG A 1 83 ? 3.696 4.739 9.121 1.00 87.50 83 ARG A O 1
ATOM 642 N N . ARG A 1 84 ? 2.466 6.186 10.307 1.00 87.69 84 ARG A N 1
ATOM 643 C CA . ARG A 1 84 ? 2.500 5.405 11.559 1.00 87.69 84 ARG A CA 1
ATOM 644 C C . ARG A 1 84 ? 1.644 4.139 11.498 1.00 87.69 84 ARG A C 1
ATOM 646 O O . ARG A 1 84 ? 1.801 3.271 12.351 1.00 87.69 84 ARG A O 1
ATOM 653 N N . ARG A 1 85 ? 0.736 4.033 10.523 1.00 87.06 85 ARG A N 1
ATOM 654 C CA . ARG A 1 85 ? -0.073 2.831 10.278 1.00 87.06 85 ARG A CA 1
ATOM 655 C C . ARG A 1 85 ? 0.637 1.804 9.409 1.00 87.06 85 ARG A C 1
ATOM 657 O O . ARG A 1 85 ? 0.169 0.666 9.354 1.00 87.06 85 ARG A O 1
ATOM 664 N N . ILE A 1 86 ? 1.738 2.179 8.753 1.00 88.31 86 ILE A N 1
ATOM 665 C CA . ILE A 1 86 ? 2.543 1.262 7.949 1.00 88.31 86 ILE A CA 1
ATOM 666 C C . ILE A 1 86 ? 3.156 0.219 8.883 1.00 88.31 86 ILE A C 1
ATOM 668 O O . ILE A 1 86 ? 4.101 0.499 9.615 1.00 88.31 86 ILE A O 1
ATOM 672 N N . ALA A 1 87 ? 2.611 -0.992 8.853 1.00 86.62 87 ALA A N 1
ATOM 673 C CA . ALA A 1 87 ? 3.183 -2.125 9.566 1.00 86.62 87 ALA A CA 1
ATOM 674 C C . ALA A 1 87 ? 4.321 -2.770 8.780 1.00 86.62 87 ALA A C 1
ATOM 676 O O . ALA A 1 87 ? 5.241 -3.322 9.379 1.00 86.62 87 ALA A O 1
ATOM 677 N N . ARG A 1 88 ? 4.263 -2.717 7.444 1.00 85.94 88 ARG A N 1
ATOM 678 C CA . ARG A 1 88 ? 5.273 -3.340 6.590 1.00 85.94 88 ARG A CA 1
ATOM 679 C C . ARG A 1 88 ? 5.416 -2.612 5.261 1.00 85.94 88 ARG A C 1
ATOM 681 O O . ARG A 1 88 ? 4.433 -2.160 4.676 1.00 85.94 88 ARG A O 1
ATOM 688 N N . VAL A 1 89 ? 6.655 -2.555 4.786 1.00 87.69 89 VAL A N 1
ATOM 689 C CA . VAL A 1 89 ? 7.012 -2.104 3.443 1.00 87.69 89 VAL A CA 1
ATOM 690 C C . VAL A 1 89 ? 7.762 -3.232 2.750 1.00 87.69 89 VAL A C 1
ATOM 692 O O . VAL A 1 89 ? 8.717 -3.772 3.306 1.00 87.69 89 VAL A O 1
ATOM 695 N N . MET A 1 90 ? 7.314 -3.594 1.555 1.00 85.19 90 MET A N 1
ATOM 696 C CA . MET A 1 90 ? 7.901 -4.618 0.703 1.00 85.19 90 MET A CA 1
ATOM 697 C C . MET A 1 90 ? 8.429 -3.919 -0.559 1.00 85.19 90 MET A C 1
ATOM 699 O O . MET A 1 90 ? 7.626 -3.433 -1.357 1.00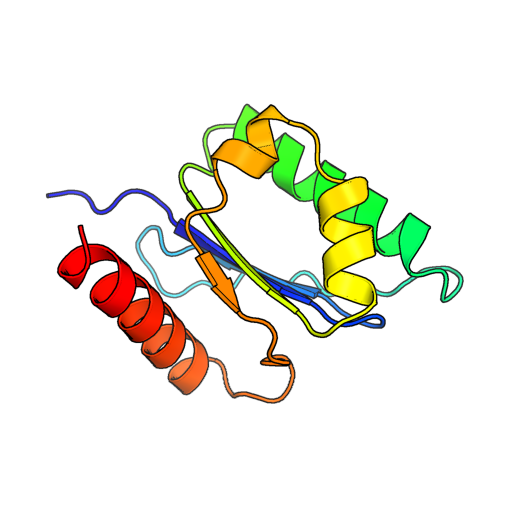 85.19 90 MET A O 1
ATOM 703 N N . PRO A 1 91 ? 9.756 -3.809 -0.753 1.00 81.69 91 PRO A N 1
ATOM 704 C CA . PRO A 1 91 ? 10.352 -3.125 -1.903 1.00 81.69 91 PRO A CA 1
ATOM 705 C C . PRO A 1 91 ? 10.312 -3.996 -3.173 1.00 81.69 91 PRO A C 1
ATOM 707 O O . PRO A 1 91 ? 11.281 -4.090 -3.924 1.00 81.69 91 PRO A O 1
ATOM 710 N N . GLU A 1 92 ? 9.199 -4.687 -3.399 1.00 82.19 92 GLU A N 1
ATOM 711 C CA . GLU A 1 92 ? 8.980 -5.577 -4.530 1.00 82.19 92 GLU A CA 1
ATOM 712 C C . GLU A 1 92 ? 7.697 -5.194 -5.263 1.00 82.19 92 GLU A C 1
ATOM 714 O O . GLU A 1 92 ? 6.777 -4.589 -4.713 1.00 82.19 92 GLU A O 1
ATOM 719 N N . ASP A 1 93 ? 7.660 -5.533 -6.544 1.00 78.44 93 ASP A N 1
ATOM 720 C CA . ASP A 1 93 ? 6.505 -5.301 -7.396 1.00 78.44 93 ASP A CA 1
ATOM 721 C C . ASP A 1 93 ? 5.663 -6.567 -7.427 1.00 78.44 93 ASP A C 1
ATOM 723 O O . ASP A 1 93 ? 6.036 -7.569 -8.043 1.00 78.44 93 ASP A O 1
ATOM 727 N N . LEU A 1 94 ? 4.537 -6.507 -6.728 1.00 80.31 94 LEU A N 1
ATOM 728 C CA . LEU A 1 94 ? 3.568 -7.590 -6.669 1.00 80.31 94 LEU A CA 1
ATOM 729 C C . LEU A 1 94 ? 2.420 -7.390 -7.668 1.00 80.31 94 LEU A C 1
ATOM 731 O O . LEU A 1 94 ? 1.500 -8.198 -7.681 1.00 80.31 94 LEU A O 1
ATOM 735 N N . CYS A 1 95 ? 2.465 -6.375 -8.542 1.00 74.50 95 CYS A N 1
ATOM 736 C CA . CYS A 1 95 ? 1.381 -6.098 -9.494 1.00 74.50 95 CYS A CA 1
ATOM 737 C C . CYS A 1 95 ? 1.216 -7.192 -10.565 1.00 74.50 95 CYS A C 1
ATOM 739 O O . CYS A 1 95 ? 0.220 -7.218 -11.282 1.00 74.50 95 CYS A O 1
ATOM 741 N N . ALA A 1 96 ? 2.217 -8.061 -10.737 1.00 78.19 96 ALA A N 1
ATOM 742 C CA . ALA A 1 96 ? 2.166 -9.214 -11.640 1.00 78.19 96 ALA A CA 1
ATOM 743 C C . ALA A 1 96 ? 1.831 -10.533 -10.918 1.00 78.19 96 ALA A C 1
ATOM 745 O O . ALA A 1 96 ? 1.775 -11.586 -11.554 1.00 78.19 96 ALA A O 1
ATOM 746 N N . VAL A 1 97 ? 1.663 -10.500 -9.595 1.00 79.44 97 VAL A N 1
ATOM 747 C CA . VAL A 1 97 ? 1.405 -11.690 -8.781 1.00 79.44 97 VAL A CA 1
ATOM 748 C C . VAL A 1 97 ? -0.100 -11.921 -8.726 1.00 79.44 97 VAL A C 1
ATOM 750 O O . VAL A 1 97 ? -0.841 -10.979 -8.453 1.00 79.44 97 VAL A O 1
ATOM 753 N N . PRO A 1 98 ? -0.578 -13.150 -8.979 1.00 78.12 98 PRO A N 1
ATOM 754 C CA . PRO A 1 98 ? -2.000 -13.425 -8.911 1.00 78.12 98 PRO A CA 1
ATOM 755 C C . PRO A 1 98 ? -2.512 -13.280 -7.475 1.00 78.12 98 PRO A C 1
ATOM 757 O O . PRO A 1 98 ? -1.825 -13.636 -6.516 1.00 78.12 98 PRO A O 1
ATOM 760 N N . GLU A 1 99 ? -3.745 -12.804 -7.347 1.00 71.44 99 GLU A N 1
ATOM 761 C CA . GLU A 1 99 ? -4.421 -12.479 -6.084 1.00 71.44 99 GLU A CA 1
ATOM 762 C C . GLU A 1 99 ? -4.296 -13.579 -5.010 1.00 71.44 99 GLU A C 1
ATOM 764 O O . GLU A 1 99 ? -3.913 -13.304 -3.872 1.00 71.44 99 GLU A O 1
ATOM 769 N N . HIS A 1 100 ? -4.492 -14.848 -5.380 1.00 73.19 100 HIS A N 1
ATOM 770 C CA . HIS A 1 100 ? -4.397 -15.975 -4.444 1.00 73.19 100 HIS A CA 1
ATOM 771 C C . HIS A 1 100 ? -2.988 -16.155 -3.845 1.00 73.19 100 HIS A C 1
ATOM 773 O O . HIS A 1 100 ? -2.840 -16.595 -2.707 1.00 73.19 100 HIS A O 1
ATOM 779 N N . ALA A 1 101 ? -1.933 -15.810 -4.591 1.00 80.00 101 ALA A N 1
ATOM 780 C CA . ALA A 1 101 ? -0.551 -15.869 -4.111 1.00 80.00 101 ALA A CA 1
ATOM 781 C C . ALA A 1 101 ? -0.154 -14.600 -3.340 1.00 80.00 101 ALA A C 1
ATOM 783 O O . ALA A 1 101 ? 0.776 -14.612 -2.531 1.00 80.00 101 ALA A O 1
ATOM 784 N N . LEU A 1 102 ? -0.866 -13.505 -3.592 1.00 76.25 102 LEU A N 1
ATOM 785 C CA . LEU A 1 102 ? -0.643 -12.198 -2.998 1.00 76.25 102 LEU A CA 1
ATOM 786 C C . LEU A 1 102 ? -0.987 -12.192 -1.508 1.00 76.25 102 LEU A C 1
ATOM 788 O O . LEU A 1 102 ? -0.161 -11.798 -0.686 1.00 76.25 102 LEU A O 1
ATOM 792 N N . LEU A 1 103 ? -2.171 -12.707 -1.160 1.00 72.94 103 LEU A N 1
ATOM 793 C CA . LEU A 1 103 ? -2.615 -12.841 0.229 1.00 72.94 103 LEU A CA 1
ATOM 794 C C . LEU A 1 103 ? -1.658 -13.720 1.036 1.00 72.94 103 LEU A C 1
ATOM 796 O O . LEU A 1 103 ? -1.241 -13.333 2.126 1.00 72.94 103 LEU A O 1
ATOM 800 N N . ALA A 1 104 ? -1.236 -14.856 0.470 1.00 77.44 104 ALA A N 1
ATOM 801 C CA . ALA A 1 104 ? -0.275 -15.750 1.110 1.00 77.44 104 ALA A CA 1
ATOM 802 C C . ALA A 1 104 ? 1.059 -15.045 1.413 1.00 77.44 104 ALA A C 1
ATOM 804 O O . ALA A 1 104 ? 1.577 -15.159 2.523 1.00 77.44 104 ALA A O 1
ATOM 805 N N . ARG A 1 105 ? 1.590 -14.260 0.462 1.00 78.31 105 ARG A N 1
ATOM 806 C CA . ARG A 1 105 ? 2.825 -13.487 0.669 1.00 78.31 105 ARG A CA 1
ATOM 807 C C . ARG A 1 105 ? 2.680 -12.407 1.724 1.00 78.31 105 ARG A C 1
ATOM 809 O O . ARG A 1 105 ? 3.603 -12.196 2.504 1.00 78.31 105 ARG A O 1
ATOM 816 N N . VAL A 1 106 ? 1.549 -11.715 1.748 1.00 74.06 106 VAL A N 1
ATOM 817 C CA . VAL A 1 106 ? 1.332 -10.637 2.711 1.00 74.06 106 VAL A CA 1
ATOM 818 C C . VAL A 1 106 ? 1.127 -11.193 4.113 1.00 74.06 106 VAL A C 1
ATOM 820 O O . VAL A 1 106 ? 1.707 -10.655 5.051 1.00 74.06 106 VAL A O 1
ATOM 823 N N . HIS A 1 107 ? 0.381 -12.290 4.265 1.00 73.69 107 HIS A N 1
ATOM 824 C CA . HIS A 1 107 ? 0.274 -12.994 5.543 1.00 73.69 107 HIS A CA 1
ATOM 825 C C . HIS A 1 107 ? 1.648 -13.451 6.031 1.00 73.69 107 HIS A C 1
ATOM 827 O O . HIS A 1 107 ? 2.032 -13.101 7.141 1.00 73.69 107 HIS A O 1
ATOM 833 N N . GLN A 1 108 ? 2.442 -14.092 5.168 1.00 76.94 108 GLN A N 1
ATOM 834 C CA . GLN A 1 108 ? 3.804 -14.489 5.516 1.00 76.94 108 GLN A CA 1
ATOM 835 C C . GLN A 1 108 ? 4.673 -13.289 5.931 1.00 76.94 108 GLN A C 1
ATOM 837 O O . GLN A 1 108 ? 5.346 -13.337 6.956 1.00 76.94 108 GLN A O 1
ATOM 842 N N . ALA A 1 109 ? 4.611 -12.175 5.195 1.00 73.25 109 ALA A N 1
ATOM 843 C CA . ALA A 1 109 ? 5.364 -10.964 5.522 1.00 73.25 109 ALA A CA 1
ATOM 844 C C . ALA A 1 109 ? 4.909 -10.290 6.833 1.00 73.25 109 ALA A C 1
ATOM 846 O O . ALA A 1 109 ? 5.713 -9.624 7.494 1.00 73.25 109 ALA A O 1
ATOM 847 N N . LEU A 1 110 ? 3.630 -10.427 7.197 1.00 70.94 110 LEU A N 1
ATOM 848 C CA . LEU A 1 110 ? 3.072 -9.940 8.459 1.00 70.94 110 LEU A CA 1
ATOM 849 C C . LEU A 1 110 ? 3.463 -10.842 9.638 1.00 70.94 110 LEU A C 1
ATOM 851 O O . LEU A 1 110 ? 3.826 -10.315 10.691 1.00 70.94 110 LEU A O 1
ATOM 855 N N . ASP A 1 111 ? 3.441 -12.163 9.454 1.00 71.12 111 ASP A N 1
ATOM 856 C CA . ASP A 1 111 ? 3.828 -13.151 10.467 1.00 71.12 111 ASP A CA 1
ATOM 857 C C . ASP A 1 111 ? 5.338 -13.107 10.760 1.00 71.12 111 ASP A C 1
ATOM 859 O O . ASP A 1 111 ? 5.743 -13.065 11.925 1.00 71.12 111 ASP A O 1
ATOM 863 N N . ASP A 1 112 ? 6.179 -12.985 9.726 1.00 65.62 112 ASP A N 1
ATOM 864 C CA . ASP A 1 112 ? 7.634 -12.815 9.872 1.00 65.62 112 ASP A CA 1
ATOM 865 C C . ASP A 1 112 ? 7.992 -11.528 10.638 1.00 65.62 112 ASP A C 1
ATOM 867 O O . ASP A 1 112 ? 9.006 -11.457 11.334 1.00 65.62 112 ASP A O 1
ATOM 871 N N . GLY A 1 113 ? 7.161 -10.486 10.522 1.00 54.06 113 GLY A N 1
ATOM 872 C CA . GLY A 1 113 ? 7.313 -9.247 11.285 1.00 54.06 113 GLY A CA 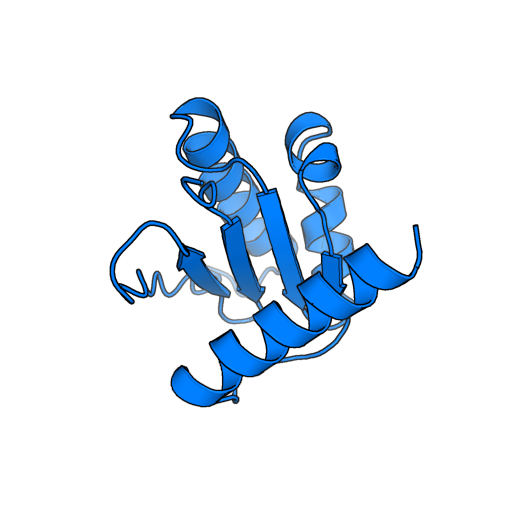1
ATOM 873 C C . GLY A 1 113 ? 6.905 -9.374 12.755 1.00 54.06 113 GLY A C 1
ATOM 874 O O . GLY A 1 113 ? 7.466 -8.674 13.594 1.00 54.06 113 GLY A O 1
ATOM 875 N N . ALA A 1 114 ? 5.959 -10.261 13.074 1.00 53.22 114 ALA A N 1
ATOM 876 C CA . ALA A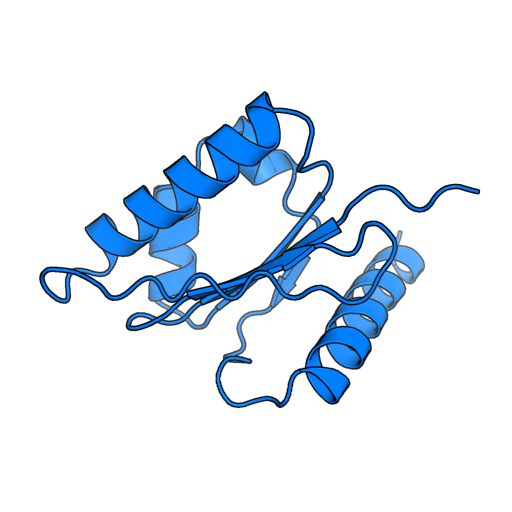 1 114 ? 5.501 -10.511 14.439 1.00 53.22 114 ALA A CA 1
ATOM 877 C C . ALA A 1 114 ? 6.455 -11.422 15.230 1.00 53.22 114 ALA A C 1
ATOM 879 O O . ALA A 1 114 ? 6.550 -11.284 16.444 1.00 53.22 114 ALA A O 1
ATOM 880 N N . ALA A 1 115 ? 7.183 -12.318 14.556 1.00 47.56 115 ALA A N 1
ATOM 881 C CA . ALA A 1 115 ? 8.150 -13.219 15.189 1.00 47.56 115 ALA A CA 1
ATOM 882 C C . ALA A 1 115 ? 9.490 -12.548 15.565 1.00 47.56 115 ALA A C 1
ATOM 884 O O . ALA A 1 115 ? 10.290 -13.140 16.287 1.00 47.56 115 ALA A O 1
ATOM 885 N N . ALA A 1 116 ? 9.748 -11.332 15.072 1.00 41.66 116 ALA A N 1
ATOM 886 C CA . ALA A 1 116 ? 10.993 -10.592 15.292 1.00 41.66 116 ALA A CA 1
ATOM 887 C C . ALA A 1 116 ? 10.898 -9.490 16.373 1.00 41.66 116 ALA A C 1
ATOM 889 O O . ALA A 1 116 ? 11.853 -8.725 16.530 1.00 41.66 116 ALA A O 1
ATOM 890 N N . ALA A 1 117 ? 9.771 -9.389 17.088 1.00 38.47 117 ALA A N 1
ATOM 891 C CA . ALA A 1 117 ? 9.514 -8.411 18.153 1.00 38.47 117 ALA A CA 1
ATOM 892 C C . ALA A 1 117 ? 9.361 -9.095 19.518 1.00 38.47 117 ALA A C 1
ATOM 894 O O . ALA A 1 117 ? 9.817 -8.492 20.516 1.00 38.47 117 ALA A O 1
#

Radius of gyration: 13.45 Å; Cα contacts (8 Å, |Δi|>4): 186; chains: 1; bounding box: 26×29×35 Å

Solvent-accessible surface area (backbone atoms only — not comparable to full-atom values): 6550 Å² total; per-residue (Å²): 128,90,72,72,32,38,32,40,36,32,35,59,69,60,40,34,39,43,33,51,63,62,87,68,89,59,66,56,72,50,82,46,64,39,93,79,68,44,51,61,61,38,19,38,52,52,30,50,55,51,49,52,35,38,75,71,65,65,43,70,32,32,34,42,26,19,32,81,70,49,41,60,43,30,59,69,47,34,53,76,71,60,57,73,28,50,77,44,78,40,79,41,76,52,85,84,52,56,68,81,59,44,56,54,51,52,51,51,58,53,51,60,58,62,76,75,112

Secondary structure (DSSP, 8-state):
--PPPEEEEEE-SS-EEEEE-SSS----------TTS-HHHHHHHHHHHHHHHHHTT--SEEEEE--TTHHHHHHHHS-HHHHHHEEEEE-S--TTS-HHHHHHHHHHHHHHHHTT-

pLDDT: mean 75.18, std 12.8, range [38.47, 90.25]

Foldseek 3Di:
DQDAWEWEWFDELAFIWIQIPHDDLDGPGDTDGDPVSDLLVSLLVVLVVLVVCVVVVNHQAYEYEYAPPSVVSNCVNHDPVSVVRYLYYHNHHCVVPDSVVVVVVVVVRNVVSVVVD

Nearest PDB structures (foldseek):
  8v9j-assembly1_z  TM=8.020E-01  e=8.022E-05  Mycolicibacterium smegmatis MC2 155
  8v9l-assembly1_z  TM=7.767E-01  e=6.219E-05  Mycolicibacterium smegmatis MC2 155
  8v9k-assembly1_z  TM=7.694E-01  e=6.079E-03  Mycobacterium tuberculosis H37Rv
  3obw-assembly1_A-2  TM=6.993E-01  e=5.352E-03  Saccharolobus solfataricus
  2cn1-assembly1_A  TM=3.668E-01  e=2.737E+00  Homo sapiens